Protein AF-A0A6B2G724-F1 (afdb_monomer_lite)

Foldseek 3Di:
DDDDPPPVVVVVVVVVPPDPVNVLVVLLVLLVVQLVVDPDPDPVVSLVVSLVVVVVVVDDSVSSVVSVD

Secondary structure (DSSP, 8-state):
-------HHHHHHHTTTS-HHHHHHHHHHHHHHHHHH---S-HHHHHHHHHHHHHHTT--HHHHHHTT-

pLDDT: mean 71.62, std 16.98, range [38.25, 89.69]

Sequence (69 aa):
LKQKQISPYLIKKGLQEIDDNLYQKTIKYLIEKKNCSIKEQNSYKKRKKIIDFLLQKGYEYQLIIENLA

Structure (mmCIF, N/CA/C/O backbone):
data_AF-A0A6B2G724-F1
#
_entry.id   AF-A0A6B2G724-F1
#
loop_
_atom_site.group_PDB
_atom_site.id
_atom_site.type_symbol
_atom_site.label_atom_id
_atom_site.label_alt_id
_atom_site.label_comp_id
_atom_site.label_asym_id
_atom_site.label_entity_id
_atom_site.label_seq_id
_atom_site.pdbx_PDB_ins_code
_atom_site.Cartn_x
_atom_site.Cartn_y
_atom_site.Cartn_z
_atom_site.occupancy
_atom_site.B_iso_or_equiv
_atom_site.auth_seq_id
_atom_site.auth_comp_id
_atom_site.auth_asym_id
_atom_site.auth_atom_id
_atom_site.pdbx_PDB_model_num
ATOM 1 N N . LEU A 1 1 ? 8.596 -20.821 12.753 1.00 4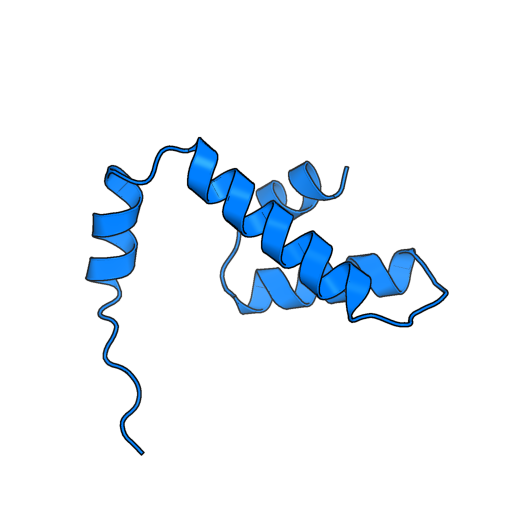2.81 1 LEU A N 1
ATOM 2 C CA . LEU A 1 1 ? 8.163 -19.639 11.969 1.00 42.81 1 LEU A CA 1
ATOM 3 C C . LEU A 1 1 ? 6.745 -19.258 12.392 1.00 42.81 1 LEU A C 1
ATOM 5 O O . LEU A 1 1 ? 5.775 -19.722 11.812 1.00 42.81 1 LEU A O 1
ATOM 9 N N . LYS A 1 2 ? 6.637 -18.507 13.498 1.00 38.25 2 LYS A N 1
ATOM 10 C CA . LYS A 1 2 ? 5.374 -18.115 14.141 1.00 38.25 2 LYS A CA 1
ATOM 11 C C . LYS A 1 2 ? 4.696 -17.033 13.297 1.00 38.25 2 LYS A C 1
ATOM 13 O O . LYS A 1 2 ? 4.975 -15.846 13.456 1.00 38.25 2 LYS A O 1
ATOM 18 N N . GLN A 1 3 ? 3.867 -17.472 12.356 1.00 48.25 3 GLN A N 1
ATOM 19 C CA . GLN A 1 3 ? 2.947 -16.623 11.608 1.00 48.25 3 GLN A CA 1
ATOM 20 C C . GLN A 1 3 ? 2.071 -15.892 12.624 1.00 48.25 3 GLN A C 1
ATOM 22 O O . GLN A 1 3 ? 1.408 -16.514 13.453 1.00 48.25 3 GLN A O 1
ATOM 27 N N . LYS A 1 4 ? 2.188 -14.564 12.640 1.00 50.50 4 LYS A N 1
ATOM 28 C CA . LYS A 1 4 ? 1.521 -13.706 13.611 1.00 50.50 4 LYS A CA 1
ATOM 29 C C . LYS A 1 4 ? 0.014 -13.953 13.518 1.00 50.50 4 LYS A C 1
ATOM 31 O O . LYS A 1 4 ? -0.605 -13.560 12.535 1.00 50.50 4 LYS A O 1
ATOM 36 N N . GLN A 1 5 ? -0.544 -14.594 14.545 1.00 45.16 5 GLN A N 1
ATOM 37 C CA . GLN A 1 5 ? -1.979 -14.706 14.799 1.00 45.16 5 GLN A CA 1
ATOM 38 C C . GLN A 1 5 ? -2.541 -13.322 15.141 1.00 45.16 5 GLN A C 1
ATOM 40 O O . GLN A 1 5 ? -2.907 -13.037 16.278 1.00 45.16 5 GLN A O 1
ATOM 45 N N . ILE A 1 6 ? -2.551 -12.414 14.170 1.00 47.78 6 ILE A N 1
ATOM 46 C CA . ILE A 1 6 ? -3.358 -11.206 14.278 1.00 47.78 6 ILE A CA 1
ATOM 47 C C . ILE A 1 6 ? -4.722 -11.633 13.760 1.00 47.78 6 ILE A C 1
ATOM 49 O O . ILE A 1 6 ? -4.956 -11.667 12.554 1.00 47.78 6 ILE A O 1
ATOM 53 N N . SER A 1 7 ? -5.576 -12.075 14.684 1.00 41.94 7 SER A N 1
ATOM 54 C CA . SER A 1 7 ? -6.949 -12.461 14.385 1.00 41.94 7 SER A CA 1
ATOM 55 C C . SER A 1 7 ? -7.607 -11.371 13.532 1.00 41.94 7 SER A C 1
ATOM 57 O O . SER A 1 7 ? -7.539 -10.200 13.918 1.00 41.94 7 SER A O 1
ATOM 59 N N . PRO A 1 8 ? -8.290 -11.713 12.422 1.00 48.56 8 PRO A N 1
ATOM 60 C CA . PRO A 1 8 ? -8.995 -10.736 11.577 1.00 48.56 8 PRO A CA 1
ATOM 61 C C . PRO A 1 8 ? -9.999 -9.883 12.377 1.00 48.56 8 PRO A C 1
ATOM 63 O O . PRO A 1 8 ? -10.362 -8.776 11.988 1.00 48.56 8 PRO A O 1
ATOM 66 N N . TYR A 1 9 ? -10.385 -10.376 13.552 1.00 39.09 9 TYR A N 1
ATOM 67 C CA . TYR A 1 9 ? -11.222 -9.711 14.535 1.00 39.09 9 TYR A CA 1
ATOM 68 C C . TYR A 1 9 ? -10.558 -8.526 15.266 1.00 39.09 9 TYR A C 1
ATOM 70 O O . TYR A 1 9 ? -11.240 -7.536 15.505 1.00 39.09 9 TYR A O 1
ATOM 78 N N . LEU A 1 10 ? -9.249 -8.553 15.572 1.00 47.34 10 LEU A N 1
ATOM 79 C CA . LEU A 1 10 ? -8.564 -7.383 16.162 1.00 47.34 10 LEU A CA 1
ATOM 80 C C . LEU A 1 10 ? -8.399 -6.244 15.148 1.00 47.34 10 LEU A C 1
ATOM 82 O O . LEU A 1 10 ? -8.438 -5.081 15.535 1.00 47.34 10 LEU A O 1
ATOM 86 N N . ILE A 1 11 ? -8.279 -6.567 13.855 1.00 51.12 11 ILE A N 1
ATOM 87 C CA . ILE A 1 11 ? -8.285 -5.567 12.778 1.00 51.12 11 ILE A CA 1
ATOM 88 C C . ILE A 1 11 ? -9.660 -4.888 12.733 1.00 51.12 11 ILE A C 1
ATOM 90 O O . ILE A 1 11 ? -9.740 -3.668 12.794 1.00 51.12 11 ILE A O 1
ATOM 94 N N . LYS A 1 12 ? -10.750 -5.669 12.729 1.00 45.03 12 LYS A N 1
ATOM 95 C CA . LYS A 1 12 ? -12.126 -5.143 12.684 1.00 45.03 12 LYS A CA 1
ATOM 96 C C . LYS A 1 12 ? -12.558 -4.384 13.943 1.00 45.03 12 LYS A C 1
ATOM 98 O O . LYS A 1 12 ? -13.272 -3.398 13.821 1.00 45.03 12 LYS A O 1
ATOM 103 N N . LYS A 1 13 ? -12.145 -4.831 15.133 1.00 39.88 13 LYS A N 1
ATOM 104 C CA . LYS A 1 13 ? -12.544 -4.212 16.408 1.00 39.88 13 LYS A CA 1
ATOM 105 C C . LYS A 1 13 ? -11.684 -2.997 16.775 1.00 39.88 13 LYS A C 1
ATOM 107 O O . LYS A 1 13 ? -12.187 -2.094 17.424 1.00 39.88 13 LYS A O 1
ATOM 112 N N . GLY A 1 14 ? -10.437 -2.929 16.293 1.00 43.72 14 GLY A N 1
ATOM 113 C CA . GLY A 1 14 ? -9.668 -1.681 16.281 1.00 43.72 14 GLY A CA 1
ATOM 114 C C . GLY A 1 14 ? -10.276 -0.648 15.325 1.00 43.72 14 GLY A C 1
ATOM 115 O O . GLY A 1 14 ? -10.393 0.513 15.679 1.00 43.72 14 GLY A O 1
ATOM 116 N N . LEU A 1 15 ? -10.756 -1.066 14.149 1.00 47.06 15 LEU A N 1
ATOM 117 C CA . LEU A 1 15 ? -11.359 -0.187 13.132 1.00 47.06 15 LEU A CA 1
ATOM 118 C C . LEU A 1 15 ? -12.659 0.534 13.542 1.00 47.06 15 LEU A C 1
ATOM 120 O O . LEU A 1 15 ? -13.064 1.437 12.826 1.00 47.06 15 LEU A O 1
ATOM 124 N N . GLN A 1 16 ? -13.320 0.169 14.646 1.00 45.84 16 GLN A N 1
ATOM 125 C CA . GLN A 1 16 ? -14.525 0.881 15.112 1.00 45.84 16 GLN A CA 1
ATOM 126 C C . GLN A 1 16 ? -14.224 2.080 16.026 1.00 45.84 16 GLN A C 1
ATOM 128 O O . GLN A 1 16 ? -15.077 2.950 16.160 1.00 45.84 16 GLN A O 1
ATOM 133 N N . GLU A 1 17 ? -13.032 2.145 16.628 1.00 46.56 17 GLU A N 1
ATOM 134 C CA . GLU A 1 17 ? -12.576 3.288 17.445 1.00 46.56 17 GLU A CA 1
ATOM 135 C C . GLU A 1 17 ? -11.439 4.078 16.785 1.00 46.56 17 GLU A C 1
ATOM 137 O O . GLU A 1 17 ? -11.095 5.172 17.227 1.00 46.56 17 GLU A O 1
ATOM 142 N N . ILE A 1 18 ? -10.842 3.542 15.718 1.00 53.62 18 ILE A N 1
ATOM 143 C CA . ILE A 1 18 ? -9.871 4.261 14.905 1.00 53.62 18 ILE A CA 1
ATOM 144 C C . ILE A 1 18 ? -10.650 5.283 14.075 1.00 53.62 18 ILE A C 1
ATOM 146 O O . ILE A 1 18 ? -11.089 4.978 12.971 1.00 53.62 18 ILE A O 1
ATOM 150 N N . ASP A 1 19 ? -10.826 6.470 14.662 1.00 57.00 19 ASP A N 1
ATOM 151 C CA . ASP A 1 19 ? -11.011 7.772 14.013 1.00 57.00 19 ASP A CA 1
ATOM 152 C C . ASP A 1 19 ? -10.798 7.664 12.495 1.00 57.00 19 ASP A C 1
ATOM 154 O O . ASP A 1 19 ? -9.683 7.348 12.069 1.00 57.00 19 ASP A O 1
ATOM 158 N N . ASP A 1 20 ? -11.804 7.947 11.661 1.00 57.25 20 ASP A N 1
ATOM 159 C CA . ASP A 1 20 ? -11.667 7.960 10.189 1.00 57.25 20 ASP A CA 1
ATOM 160 C C . ASP A 1 20 ? -10.404 8.724 9.728 1.00 57.25 20 ASP A C 1
ATOM 162 O O . ASP A 1 20 ? -9.732 8.381 8.748 1.00 57.25 20 ASP A O 1
ATOM 166 N N . ASN A 1 21 ? -10.004 9.717 10.527 1.00 62.34 21 ASN A N 1
ATOM 167 C CA . ASN A 1 21 ? -8.746 10.451 10.442 1.00 62.34 21 ASN A CA 1
ATOM 168 C C . ASN A 1 21 ? -7.482 9.576 10.413 1.00 62.34 21 ASN A C 1
ATOM 170 O O . ASN A 1 21 ? -6.534 9.863 9.683 1.00 62.34 21 ASN A O 1
ATOM 174 N N . LEU A 1 22 ? -7.404 8.539 11.235 1.00 65.31 22 LEU A N 1
ATOM 175 C CA . LEU A 1 22 ? -6.238 7.675 11.369 1.00 65.31 22 LEU A CA 1
ATOM 176 C C . LEU A 1 22 ? -6.151 6.675 10.207 1.00 65.31 22 LEU A C 1
ATOM 178 O O . LEU A 1 22 ? -5.044 6.352 9.766 1.00 65.31 22 LEU A O 1
ATOM 182 N N . TYR A 1 23 ? -7.292 6.239 9.666 1.00 69.56 23 TYR A N 1
ATOM 183 C CA . TYR A 1 23 ? -7.343 5.407 8.462 1.00 69.56 23 TYR A CA 1
ATOM 184 C C . TYR A 1 23 ? -6.790 6.174 7.249 1.00 69.56 23 TYR A C 1
ATOM 186 O O . TYR A 1 23 ? -5.848 5.711 6.593 1.00 69.56 23 TYR A O 1
ATOM 194 N N . GLN A 1 24 ? -7.254 7.415 7.058 1.00 72.31 24 GLN A N 1
ATOM 195 C CA . GLN A 1 24 ? -6.731 8.355 6.057 1.00 72.31 24 GLN A CA 1
ATOM 196 C C . GLN A 1 24 ? -5.240 8.673 6.284 1.00 72.31 24 GLN A C 1
ATOM 198 O O . GLN A 1 24 ? -4.419 8.581 5.369 1.00 72.31 24 GLN A O 1
ATOM 203 N N . LYS A 1 25 ? -4.826 8.966 7.525 1.00 75.62 25 LYS A N 1
ATOM 204 C CA . LYS A 1 25 ? -3.407 9.216 7.849 1.00 75.62 25 LYS A CA 1
ATOM 205 C C . LYS A 1 25 ? -2.518 8.013 7.543 1.00 75.62 25 LYS A C 1
ATOM 207 O O . LYS A 1 25 ? -1.395 8.191 7.070 1.00 75.62 25 LYS A O 1
ATOM 212 N N . THR A 1 26 ? -3.003 6.798 7.788 1.00 78.88 26 THR A N 1
ATOM 213 C CA . THR A 1 26 ? -2.233 5.572 7.548 1.00 78.88 26 THR A CA 1
ATOM 214 C C . THR A 1 26 ? -2.013 5.350 6.057 1.00 78.88 26 THR A C 1
ATOM 216 O O . THR A 1 26 ? -0.882 5.072 5.652 1.00 78.88 26 THR A O 1
ATOM 219 N N . ILE A 1 27 ? -3.050 5.511 5.225 1.00 79.12 27 ILE A N 1
ATOM 220 C CA . ILE A 1 27 ? -2.902 5.329 3.777 1.00 79.12 27 ILE A CA 1
ATOM 221 C C . ILE A 1 27 ? -1.975 6.396 3.188 1.00 79.12 27 ILE A C 1
ATOM 223 O O . ILE A 1 27 ? -1.048 6.053 2.454 1.00 79.12 27 ILE A O 1
ATOM 227 N N . LYS A 1 28 ? -2.122 7.658 3.613 1.00 81.94 28 LYS A N 1
ATOM 228 C CA . LYS 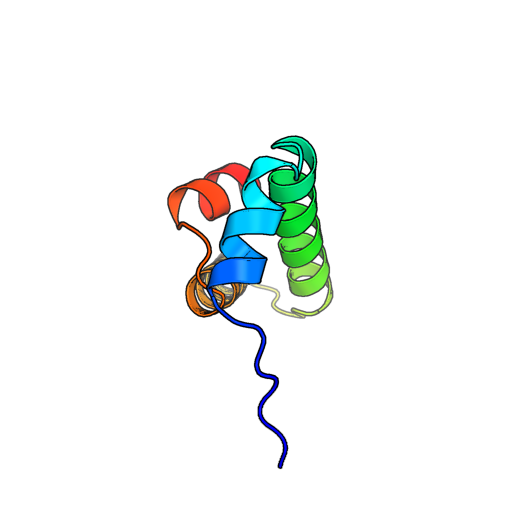A 1 28 ? -1.259 8.765 3.189 1.00 81.94 28 LYS A CA 1
ATOM 229 C C . LYS A 1 28 ? 0.204 8.525 3.568 1.00 81.94 28 LYS A C 1
ATOM 231 O O . LYS A 1 28 ? 1.087 8.628 2.720 1.00 81.94 28 LYS A O 1
ATOM 236 N N . TYR A 1 29 ? 0.460 8.098 4.805 1.00 82.88 29 TYR A N 1
ATOM 237 C CA . TYR A 1 29 ? 1.803 7.737 5.262 1.00 82.88 29 TYR A CA 1
ATOM 238 C C . TYR A 1 29 ? 2.411 6.585 4.446 1.00 82.88 29 TYR A C 1
ATOM 240 O O . TYR A 1 29 ? 3.586 6.629 4.072 1.00 82.88 29 TYR A O 1
ATOM 248 N N . LEU A 1 30 ? 1.629 5.543 4.143 1.00 83.19 30 LEU A N 1
ATOM 249 C CA . LEU A 1 30 ? 2.091 4.415 3.330 1.00 83.19 30 LEU A CA 1
ATOM 250 C C . LEU A 1 30 ? 2.399 4.838 1.890 1.00 83.19 30 LEU A C 1
ATOM 252 O O . LEU A 1 30 ? 3.420 4.405 1.345 1.00 83.19 30 LEU A O 1
ATOM 256 N N . ILE A 1 31 ? 1.555 5.689 1.301 1.00 85.38 31 ILE A N 1
ATOM 257 C CA . ILE A 1 31 ? 1.759 6.277 -0.026 1.00 85.38 31 ILE A CA 1
ATOM 258 C C . ILE A 1 31 ? 3.065 7.065 -0.039 1.00 85.38 31 ILE A C 1
ATOM 260 O O . ILE A 1 31 ? 3.932 6.753 -0.852 1.00 85.38 31 ILE A O 1
ATOM 264 N N . GLU A 1 32 ? 3.261 8.013 0.879 1.00 84.69 32 GLU A N 1
ATOM 265 C CA . GLU A 1 32 ? 4.477 8.835 0.946 1.00 84.69 32 GLU A CA 1
ATOM 266 C C . GLU A 1 32 ? 5.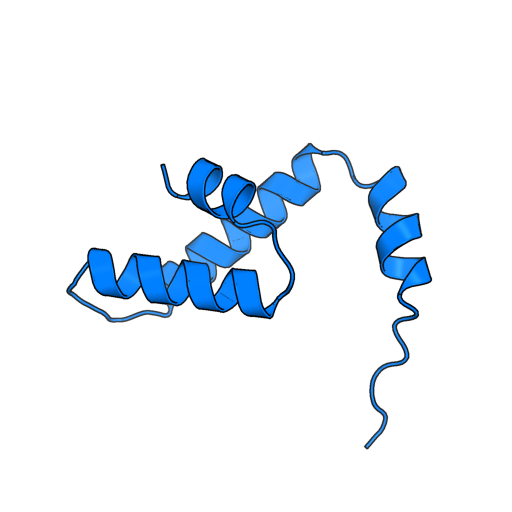731 7.992 1.163 1.00 84.69 32 GLU A C 1
ATOM 268 O O . GLU A 1 32 ? 6.710 8.120 0.425 1.00 84.69 32 GLU A O 1
ATOM 273 N N . LYS A 1 33 ? 5.694 7.056 2.113 1.00 84.12 33 LYS A N 1
ATOM 274 C CA . LYS A 1 33 ? 6.817 6.155 2.384 1.00 84.12 33 LYS A CA 1
ATOM 275 C C . LYS A 1 33 ? 7.191 5.335 1.152 1.00 84.12 33 LYS A C 1
ATOM 277 O O . LYS A 1 33 ? 8.375 5.188 0.831 1.00 84.12 33 LYS A O 1
ATOM 282 N N . LYS A 1 34 ? 6.194 4.805 0.439 1.00 83.94 34 LYS A N 1
ATOM 283 C CA . LYS A 1 34 ? 6.417 4.048 -0.796 1.00 83.94 34 LYS A CA 1
ATOM 284 C C . LYS A 1 34 ? 6.907 4.965 -1.919 1.00 83.94 34 LYS A C 1
ATOM 286 O O . LYS A 1 34 ? 7.820 4.584 -2.647 1.00 83.94 34 LYS A O 1
ATOM 291 N N . ASN A 1 35 ? 6.375 6.179 -2.014 1.00 85.31 35 ASN A N 1
ATOM 292 C CA . ASN A 1 35 ? 6.758 7.196 -2.988 1.00 85.31 35 ASN A CA 1
ATOM 293 C C . ASN A 1 35 ? 8.223 7.636 -2.809 1.00 85.31 35 ASN A C 1
ATOM 295 O O . ASN A 1 35 ? 8.946 7.744 -3.797 1.00 85.31 35 ASN A O 1
ATOM 299 N N . CYS A 1 36 ? 8.692 7.811 -1.572 1.00 84.00 36 CYS A N 1
ATOM 300 C CA . CYS A 1 36 ? 10.095 8.105 -1.263 1.00 84.00 36 CYS A CA 1
ATOM 301 C C . CYS A 1 36 ? 11.022 6.910 -1.533 1.00 84.00 36 CYS A C 1
ATOM 303 O O . CYS A 1 36 ? 12.162 7.086 -1.956 1.00 84.00 36 CYS A O 1
ATOM 305 N N . SER A 1 37 ? 10.541 5.681 -1.318 1.00 84.44 37 SER A N 1
ATOM 306 C CA . SER A 1 37 ? 11.320 4.463 -1.578 1.00 84.44 37 SER A CA 1
ATOM 307 C C . SER A 1 37 ? 11.438 4.130 -3.073 1.00 84.44 37 SER A C 1
ATOM 309 O O . SER A 1 37 ? 12.437 3.546 -3.498 1.00 84.44 37 SER A O 1
ATOM 311 N N . ILE A 1 38 ? 10.442 4.493 -3.888 1.00 86.00 38 ILE A N 1
ATOM 312 C CA . ILE A 1 38 ? 10.460 4.249 -5.332 1.00 86.00 38 ILE A CA 1
ATOM 313 C C . ILE A 1 38 ? 11.332 5.302 -6.035 1.00 86.00 38 ILE A C 1
ATOM 315 O O . ILE A 1 38 ? 10.933 6.453 -6.197 1.00 86.00 38 ILE A O 1
ATOM 319 N N . LYS A 1 39 ? 12.483 4.870 -6.559 1.00 80.25 39 LYS A N 1
ATOM 320 C CA . LYS A 1 39 ? 13.378 5.662 -7.427 1.00 80.25 39 LYS A CA 1
ATOM 321 C C . LYS A 1 39 ? 12.981 5.609 -8.913 1.00 80.25 39 LYS A C 1
ATOM 323 O O . LYS A 1 39 ? 13.831 5.538 -9.790 1.00 80.25 39 LYS A O 1
ATOM 328 N N . GLU A 1 40 ? 11.685 5.561 -9.203 1.00 82.12 40 GLU A N 1
ATOM 329 C CA . GLU A 1 40 ? 11.178 5.503 -10.578 1.00 82.12 40 GLU A CA 1
ATOM 330 C C . GLU A 1 40 ? 10.990 6.926 -11.114 1.00 82.12 40 GLU A C 1
ATOM 332 O O . GLU A 1 40 ? 10.258 7.708 -10.508 1.00 82.12 40 GLU A O 1
ATOM 337 N N . GLN A 1 41 ? 11.618 7.253 -12.249 1.00 81.44 41 GLN A N 1
ATOM 338 C CA . GLN A 1 41 ? 11.446 8.559 -12.907 1.00 81.44 41 GLN A CA 1
ATOM 339 C C . GLN A 1 41 ? 10.049 8.722 -13.518 1.00 81.44 41 GLN A C 1
ATOM 341 O O . GLN A 1 41 ? 9.533 9.830 -13.619 1.00 81.44 41 GLN A O 1
ATOM 346 N N . ASN A 1 42 ? 9.419 7.616 -13.923 1.00 87.62 42 ASN A N 1
ATOM 347 C CA . ASN A 1 42 ? 8.108 7.655 -14.549 1.00 87.62 42 ASN A CA 1
ATOM 348 C C . ASN A 1 42 ? 6.990 7.681 -13.492 1.00 87.62 42 ASN A C 1
ATOM 350 O O . ASN A 1 42 ? 6.682 6.664 -12.860 1.00 87.62 42 ASN A O 1
ATOM 354 N N . SER A 1 43 ? 6.336 8.836 -13.360 1.00 83.75 43 SER A N 1
ATOM 355 C CA . SER A 1 43 ? 5.237 9.082 -12.420 1.00 83.75 43 SER A CA 1
ATOM 356 C C . SER A 1 43 ? 4.066 8.103 -12.569 1.00 83.75 43 SER A C 1
ATOM 358 O O . SER A 1 43 ? 3.496 7.687 -11.562 1.00 83.75 43 SER A O 1
ATOM 360 N N . TYR A 1 44 ? 3.734 7.655 -13.785 1.00 84.75 44 TYR A N 1
ATOM 361 C CA . TYR A 1 44 ? 2.663 6.672 -14.003 1.00 84.75 44 TYR A CA 1
ATOM 362 C C . TYR A 1 44 ? 3.030 5.295 -13.448 1.00 84.75 44 TYR A C 1
ATOM 364 O O . TYR A 1 44 ? 2.249 4.681 -12.717 1.00 84.75 44 TYR A O 1
ATOM 372 N N . LYS A 1 45 ? 4.248 4.818 -13.737 1.00 87.06 45 LYS A N 1
ATOM 373 C CA . LYS A 1 45 ? 4.744 3.541 -13.195 1.00 87.06 45 LYS A CA 1
ATOM 374 C C . LYS A 1 45 ? 4.878 3.598 -11.674 1.00 87.06 45 LYS A C 1
ATOM 376 O O . LYS A 1 45 ? 4.593 2.612 -10.995 1.00 87.06 45 LYS A O 1
ATOM 381 N N . LYS A 1 46 ? 5.266 4.756 -11.136 1.00 87.69 46 LYS A N 1
ATOM 382 C CA . LYS A 1 46 ? 5.355 5.009 -9.696 1.00 87.69 46 LYS A CA 1
ATOM 383 C C . LYS A 1 46 ? 3.990 4.909 -9.014 1.00 87.69 46 LYS A C 1
ATOM 385 O O . LYS A 1 46 ? 3.858 4.147 -8.060 1.00 87.69 46 LYS A O 1
ATOM 390 N N . ARG A 1 47 ? 2.973 5.596 -9.547 1.00 87.19 47 ARG A N 1
ATOM 391 C CA . ARG A 1 47 ? 1.587 5.522 -9.054 1.00 87.19 47 ARG A CA 1
ATOM 392 C C . ARG A 1 47 ? 1.060 4.092 -9.099 1.00 87.19 47 ARG A C 1
ATOM 394 O O . ARG A 1 47 ? 0.591 3.598 -8.081 1.00 87.19 47 ARG A O 1
ATOM 401 N N . LYS A 1 48 ? 1.252 3.381 -10.216 1.00 89.69 48 LYS A N 1
ATOM 402 C CA . LYS A 1 48 ? 0.851 1.971 -10.341 1.00 89.69 48 LYS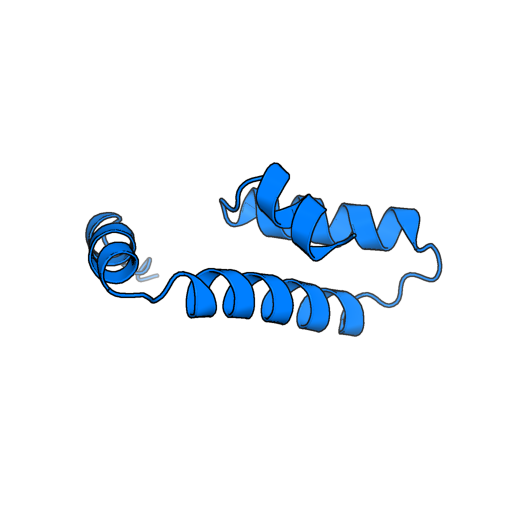 A CA 1
ATOM 403 C C . LYS A 1 48 ? 1.481 1.084 -9.259 1.00 89.69 48 LYS A C 1
ATOM 405 O O . LYS A 1 48 ? 0.771 0.335 -8.604 1.00 89.69 48 LYS A O 1
ATOM 410 N N . LYS A 1 49 ? 2.785 1.231 -8.992 1.00 88.88 49 LYS A N 1
ATOM 411 C CA . LYS A 1 49 ? 3.481 0.486 -7.923 1.00 88.88 49 LYS A CA 1
ATOM 412 C C . LYS A 1 49 ? 2.928 0.772 -6.522 1.00 88.88 49 LYS A C 1
ATOM 414 O O . LYS A 1 49 ? 2.976 -0.110 -5.668 1.00 88.88 49 LYS A O 1
ATOM 419 N N . ILE A 1 50 ? 2.466 1.995 -6.263 1.00 88.56 50 ILE A N 1
ATOM 420 C CA . ILE A 1 50 ? 1.848 2.375 -4.985 1.00 88.56 50 ILE A CA 1
ATOM 421 C C . ILE A 1 50 ? 0.453 1.751 -4.875 1.00 88.56 50 ILE A C 1
ATOM 423 O O . ILE A 1 50 ? 0.141 1.155 -3.846 1.00 88.56 50 ILE A O 1
ATOM 427 N N . ILE A 1 51 ? -0.337 1.826 -5.948 1.00 89.00 51 ILE A N 1
ATOM 428 C CA . ILE A 1 51 ? -1.673 1.228 -6.023 1.00 89.00 51 ILE A CA 1
ATOM 429 C C . ILE A 1 51 ? -1.588 -0.285 -5.821 1.00 89.00 51 ILE A C 1
ATOM 431 O O . ILE A 1 51 ? -2.208 -0.803 -4.900 1.00 89.00 51 ILE A O 1
ATOM 435 N N . ASP A 1 52 ? -0.750 -0.979 -6.593 1.00 89.50 52 ASP A N 1
ATOM 436 C CA . ASP A 1 52 ? -0.557 -2.429 -6.475 1.00 89.50 52 ASP A CA 1
ATOM 437 C C . ASP A 1 52 ? -0.095 -2.826 -5.061 1.00 89.50 52 ASP A C 1
ATOM 439 O O . ASP A 1 52 ? -0.530 -3.839 -4.516 1.00 89.50 52 ASP A O 1
ATOM 443 N N . PHE A 1 53 ? 0.757 -2.008 -4.430 1.00 88.06 53 PHE A N 1
ATOM 444 C CA . PHE A 1 53 ? 1.230 -2.241 -3.064 1.00 88.06 53 PHE A CA 1
ATOM 445 C C . PHE A 1 53 ? 0.112 -2.128 -2.017 1.00 88.06 53 PHE A C 1
ATOM 447 O O . PHE A 1 53 ? 0.064 -2.936 -1.089 1.00 88.06 53 PHE A O 1
ATOM 454 N N . LEU A 1 54 ? -0.773 -1.139 -2.147 1.00 84.94 54 LEU A N 1
ATOM 455 C CA . LEU A 1 54 ? -1.889 -0.932 -1.222 1.00 84.94 54 LEU A CA 1
ATOM 456 C C . LEU A 1 54 ? -3.029 -1.924 -1.473 1.00 84.94 54 LEU A C 1
ATOM 458 O O . LEU A 1 54 ? -3.591 -2.454 -0.516 1.00 84.94 54 LEU A O 1
ATOM 462 N N . LEU A 1 55 ? -3.290 -2.273 -2.733 1.00 86.25 55 LEU A N 1
ATOM 463 C CA . LEU A 1 55 ? -4.221 -3.341 -3.099 1.00 86.25 55 LEU A CA 1
ATOM 464 C C . LEU A 1 55 ? -3.781 -4.688 -2.511 1.00 86.25 55 LEU A 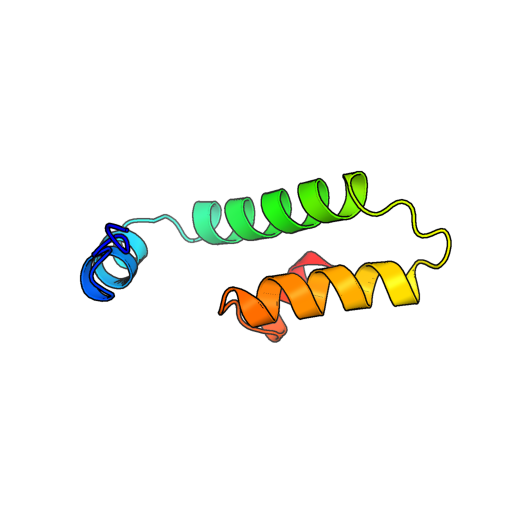C 1
ATOM 466 O O . LEU A 1 55 ? -4.581 -5.373 -1.882 1.00 86.25 55 LEU A O 1
ATOM 470 N N . GLN A 1 56 ? -2.492 -5.039 -2.607 1.00 84.12 56 GLN A N 1
ATOM 471 C CA . GLN A 1 56 ? -1.950 -6.256 -1.976 1.00 84.12 56 GLN A CA 1
ATOM 472 C C . GLN A 1 56 ? -2.045 -6.243 -0.444 1.00 84.12 56 GLN A C 1
ATOM 474 O O . GLN A 1 56 ? -2.026 -7.297 0.191 1.00 84.12 56 GLN A O 1
ATOM 479 N N . LYS A 1 57 ? -2.129 -5.059 0.169 1.00 79.38 57 LYS A N 1
ATOM 480 C CA . LYS A 1 57 ? -2.340 -4.887 1.611 1.00 79.38 57 LYS A CA 1
ATOM 481 C C . LYS A 1 57 ? -3.816 -4.974 2.018 1.00 79.38 57 LYS A C 1
ATOM 483 O O . LYS A 1 57 ? -4.077 -5.024 3.217 1.00 79.38 57 LYS A O 1
ATOM 488 N N . GLY A 1 58 ? -4.740 -5.029 1.057 1.00 78.19 58 GLY A N 1
ATOM 489 C CA . GLY A 1 58 ? -6.182 -5.101 1.291 1.00 78.19 58 GLY A CA 1
ATOM 490 C C . GLY A 1 58 ? -6.870 -3.741 1.432 1.00 78.19 58 GLY A C 1
ATOM 491 O O . GLY A 1 58 ? -7.972 -3.692 1.965 1.00 78.19 58 GLY A O 1
ATOM 492 N N . TYR A 1 59 ? -6.234 -2.648 0.993 1.00 82.81 59 TYR A N 1
ATOM 493 C CA . TYR A 1 59 ? -6.877 -1.330 0.943 1.00 82.81 59 TYR A CA 1
ATOM 494 C C . TYR A 1 59 ? -7.774 -1.197 -0.290 1.00 82.81 59 TYR A C 1
ATOM 496 O O . TYR A 1 59 ? -7.488 -1.761 -1.349 1.00 82.81 59 TYR A O 1
ATOM 504 N N . GLU A 1 60 ? -8.839 -0.410 -0.160 1.00 82.12 60 GLU A N 1
ATOM 505 C CA . GLU A 1 60 ? -9.800 -0.176 -1.234 1.00 82.12 60 GLU A CA 1
ATOM 506 C C . GLU A 1 60 ? -9.223 0.708 -2.344 1.00 82.12 60 GLU A C 1
ATOM 508 O O . GLU A 1 60 ? -8.615 1.747 -2.084 1.00 82.12 60 GLU A O 1
ATOM 513 N N . TYR A 1 61 ? -9.459 0.323 -3.601 1.00 81.25 61 TYR A N 1
ATOM 514 C CA . TYR A 1 61 ? -8.988 1.068 -4.773 1.00 81.25 61 TYR A CA 1
ATOM 515 C C . TYR A 1 61 ? -9.452 2.527 -4.773 1.00 81.25 61 TYR A C 1
ATOM 517 O O . TYR A 1 61 ? -8.674 3.428 -5.079 1.00 81.25 61 TYR A O 1
ATOM 525 N N . GLN A 1 62 ? -10.708 2.753 -4.397 1.00 80.88 62 GLN A N 1
ATOM 526 C CA . GLN A 1 62 ? -11.328 4.072 -4.389 1.00 80.88 62 GLN A CA 1
ATOM 527 C C . GLN A 1 62 ? -10.623 5.014 -3.405 1.00 80.88 62 GLN A C 1
ATOM 529 O O . GLN A 1 62 ? -10.227 6.114 -3.781 1.00 80.88 62 GLN A O 1
ATOM 534 N N . LEU A 1 63 ? -10.320 4.515 -2.205 1.00 78.19 63 LEU A N 1
ATOM 535 C CA . LEU A 1 63 ? -9.581 5.249 -1.181 1.00 78.19 63 LEU A CA 1
ATOM 536 C C . LEU A 1 63 ? -8.126 5.532 -1.581 1.00 78.19 63 LEU A C 1
ATOM 538 O O . LEU A 1 63 ? -7.575 6.593 -1.277 1.00 78.19 63 LEU A O 1
ATOM 542 N N . ILE A 1 64 ? -7.491 4.575 -2.265 1.00 83.75 64 ILE A N 1
ATOM 543 C CA . ILE A 1 64 ? -6.139 4.740 -2.803 1.00 83.75 64 ILE A CA 1
ATOM 544 C C . ILE A 1 64 ? -6.120 5.864 -3.848 1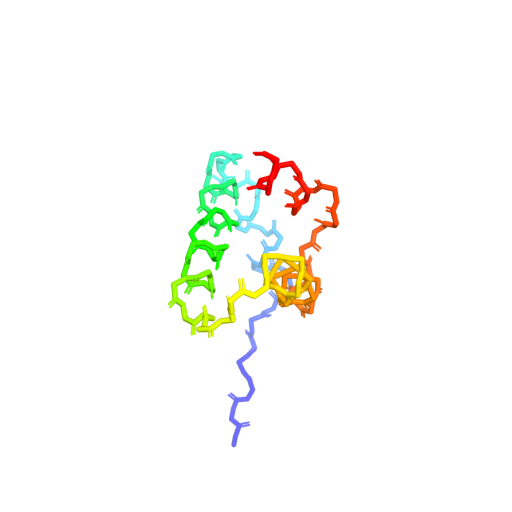.00 83.75 64 ILE A C 1
ATOM 546 O O . ILE A 1 64 ? -5.200 6.681 -3.837 1.00 83.75 64 ILE A O 1
ATOM 550 N N . ILE A 1 65 ? -7.114 5.907 -4.740 1.00 83.12 65 ILE A N 1
ATOM 551 C CA . ILE A 1 65 ? -7.232 6.957 -5.756 1.00 83.12 65 ILE A CA 1
ATOM 552 C C . ILE A 1 65 ? -7.511 8.318 -5.127 1.00 83.12 65 ILE A C 1
ATOM 554 O O . ILE A 1 65 ? -6.831 9.272 -5.495 1.00 83.12 65 ILE A O 1
ATOM 558 N N . GLU A 1 66 ? -8.433 8.413 -4.168 1.00 83.44 66 GLU A N 1
ATOM 559 C CA . GLU A 1 66 ? -8.719 9.676 -3.468 1.00 83.44 66 GLU A CA 1
ATOM 560 C C . GLU A 1 66 ? -7.474 10.270 -2.802 1.00 83.44 66 GLU A C 1
ATOM 562 O O . GLU A 1 66 ? -7.288 11.481 -2.810 1.00 83.44 66 GLU A O 1
ATOM 567 N N . ASN A 1 67 ? -6.583 9.427 -2.270 1.00 76.62 67 ASN A N 1
ATOM 568 C CA . ASN A 1 67 ? -5.343 9.877 -1.632 1.00 76.62 67 ASN A CA 1
ATOM 569 C C . ASN A 1 67 ? -4.165 10.085 -2.605 1.00 76.62 67 ASN A C 1
ATOM 571 O O . ASN A 1 67 ? -3.102 10.553 -2.191 1.00 76.62 67 ASN A O 1
ATOM 575 N N . LEU A 1 68 ? -4.316 9.700 -3.875 1.00 74.12 68 LEU A N 1
ATOM 576 C CA . LEU A 1 68 ? -3.338 9.929 -4.948 1.00 74.12 68 LEU A CA 1
ATOM 577 C C . LEU A 1 68 ? -3.677 11.146 -5.822 1.00 74.12 68 LEU A C 1
ATOM 579 O O . LEU A 1 68 ? -2.826 11.527 -6.636 1.00 74.12 68 LEU A O 1
ATOM 583 N N . ALA A 1 69 ? -4.901 11.669 -5.697 1.00 61.12 69 ALA A N 1
ATOM 584 C CA . ALA A 1 69 ? -5.429 12.808 -6.442 1.00 61.12 69 ALA A CA 1
ATOM 585 C C . ALA A 1 69 ? -4.753 14.129 -6.051 1.00 61.12 69 ALA A C 1
ATOM 587 O O . ALA A 1 69 ? -4.452 14.326 -4.851 1.00 61.12 69 ALA A O 1
#

Radius of gyration: 13.99 Å; chains: 1; bounding box: 28×32×32 Å